Protein AF-A0A355DV18-F1 (afdb_monomer)

Nearest PDB structures (foldseek):
  4yxd-assembly1_D  TM=4.686E-01  e=3.841E-01  Sus scrofa
  8gs8-assembly1_D  TM=4.911E-01  e=6.967E-01  Homo sapiens
  3abv-assembly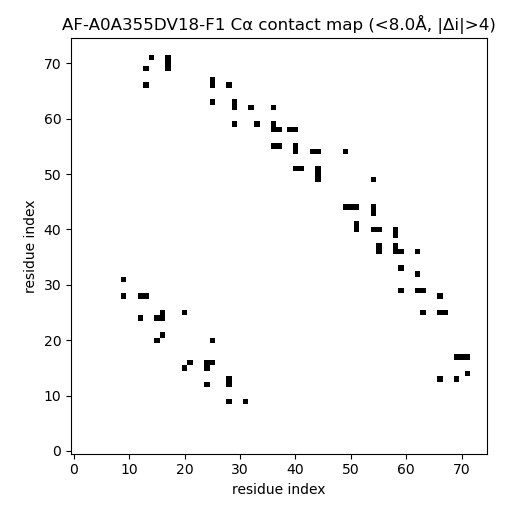1_D  TM=4.639E-01  e=1.057E+00  Sus scrofa
  1yq4-assembly1_D  TM=4.604E-01  e=1.122E+00  Gallus gallus
  2yfb-assembly1_A  TM=4.664E-01  e=4.155E+00  Pseudomonas putida KT2440

Sequence (75 aa):
MATHSVSFRGMELLIAYYRNPSVKVRNQLVQLNSGLVKKIAYRVSQQCPEPYEDLVQLGYLGLIRAIERFNPHQG

Solvent-accessible surface area (backbone atoms only — not comparable to full-atom values): 4431 Å² total; per-residue (Å²): 143,85,75,77,63,62,62,56,58,51,52,54,50,50,54,48,31,65,76,54,77,40,73,68,55,51,51,52,54,48,60,75,45,44,65,56,32,51,54,50,19,57,58,49,40,77,74,48,94,58,55,54,68,58,39,33,50,52,35,48,53,50,50,55,52,49,62,75,64,54,48,99,90,64,132

Foldseek 3Di:
DPPVPLVVVLVVLLVVCVVPNDPVSLVVNLVSCLVVQLVVLVVVVVVDVDDSVVSSVVSSVVSSVCSVPDDPVDD

Structure (mmCIF, N/CA/C/O backbone):
data_AF-A0A355DV18-F1
#
_entry.id   AF-A0A355DV18-F1
#
loop_
_atom_site.group_PDB
_atom_site.id
_atom_site.type_symbol
_atom_site.label_atom_id
_atom_site.label_alt_id
_atom_site.label_comp_id
_atom_site.label_asym_id
_atom_site.label_entity_id
_atom_site.label_seq_id
_atom_site.pdbx_PDB_ins_code
_atom_site.Cartn_x
_atom_site.Cartn_y
_atom_site.Cartn_z
_atom_site.occupancy
_atom_site.B_iso_or_equiv
_atom_site.auth_seq_id
_atom_site.auth_comp_id
_atom_site.auth_asym_id
_atom_site.auth_atom_id
_atom_site.pdbx_PDB_model_num
ATOM 1 N N . MET A 1 1 ? -9.645 -23.380 -2.220 1.00 40.41 1 MET A N 1
ATOM 2 C CA . MET A 1 1 ? -8.323 -23.851 -2.683 1.00 40.41 1 MET A CA 1
ATOM 3 C C . MET A 1 1 ? -7.786 -22.875 -3.727 1.00 40.41 1 MET A C 1
ATOM 5 O O . MET A 1 1 ? -8.252 -22.941 -4.849 1.00 40.41 1 MET A O 1
ATOM 9 N N . ALA A 1 2 ? -6.916 -21.926 -3.340 1.00 39.22 2 ALA A N 1
ATOM 10 C CA . ALA A 1 2 ? -6.096 -21.071 -4.230 1.00 39.22 2 ALA A CA 1
ATOM 11 C C . ALA A 1 2 ? -5.241 -20.081 -3.401 1.00 39.22 2 ALA A C 1
ATOM 13 O O . ALA A 1 2 ? -5.334 -18.872 -3.572 1.00 39.22 2 ALA A O 1
ATOM 14 N N . THR A 1 3 ? -4.453 -20.557 -2.436 1.00 47.88 3 THR A N 1
ATOM 15 C CA . THR A 1 3 ? -3.587 -19.681 -1.612 1.00 47.88 3 THR A CA 1
ATOM 16 C C . THR A 1 3 ? -2.102 -19.795 -1.962 1.00 47.88 3 THR A C 1
ATOM 18 O O . THR A 1 3 ? -1.324 -18.929 -1.577 1.00 47.88 3 THR A O 1
ATOM 21 N N . HIS A 1 4 ? -1.704 -20.791 -2.762 1.00 43.41 4 HIS A N 1
ATOM 22 C CA . HIS A 1 4 ? -0.299 -21.022 -3.126 1.00 43.41 4 HIS A CA 1
ATOM 23 C C . HIS A 1 4 ? 0.224 -20.162 -4.296 1.00 43.41 4 HIS A C 1
ATOM 25 O O . HIS A 1 4 ? 1.43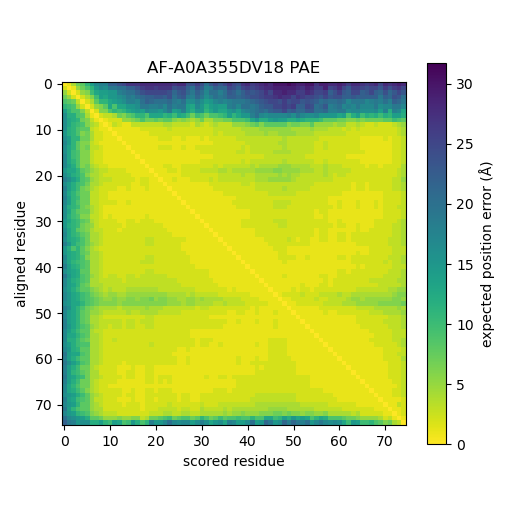1 -19.988 -4.412 1.00 43.41 4 HIS A O 1
ATOM 31 N N . SER A 1 5 ? -0.634 -19.576 -5.140 1.00 53.12 5 SER A N 1
ATOM 32 C CA . SER A 1 5 ? -0.194 -18.807 -6.324 1.00 53.12 5 SER A CA 1
ATOM 33 C C . SER A 1 5 ? 0.076 -17.320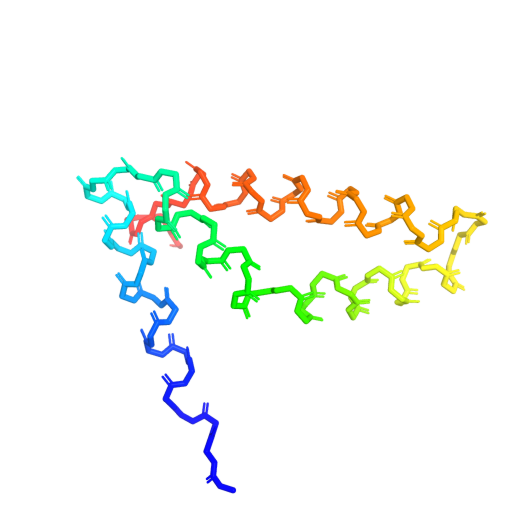 -6.056 1.00 53.12 5 SER A C 1
ATOM 35 O O . SER A 1 5 ? 0.835 -16.683 -6.785 1.00 53.12 5 SER A O 1
ATOM 37 N N . VAL A 1 6 ? -0.527 -16.750 -5.007 1.00 56.47 6 VAL A N 1
ATOM 38 C CA . VAL A 1 6 ? -0.466 -15.304 -4.726 1.00 56.47 6 VAL A CA 1
ATOM 39 C C . VAL A 1 6 ? 0.915 -14.884 -4.212 1.00 56.47 6 VAL A C 1
ATOM 41 O O . VAL A 1 6 ? 1.422 -13.836 -4.607 1.00 56.47 6 VAL A O 1
ATOM 44 N N . SER A 1 7 ? 1.550 -15.719 -3.380 1.00 62.78 7 SER A N 1
ATOM 45 C CA . SER A 1 7 ? 2.883 -15.448 -2.819 1.00 62.78 7 SER A CA 1
ATOM 46 C C . SER A 1 7 ? 3.973 -15.441 -3.895 1.00 62.78 7 SER A C 1
ATOM 48 O O . SER A 1 7 ? 4.787 -14.519 -3.935 1.00 62.78 7 SER A O 1
ATOM 50 N N . PHE A 1 8 ? 3.932 -16.412 -4.813 1.00 69.44 8 PHE A N 1
ATOM 51 C CA . PHE A 1 8 ? 4.901 -16.531 -5.902 1.00 69.44 8 PHE A CA 1
ATOM 52 C C . PHE A 1 8 ? 4.876 -15.297 -6.815 1.00 69.44 8 PHE A C 1
ATOM 54 O O . PHE A 1 8 ? 5.902 -14.653 -7.024 1.00 69.44 8 PHE A O 1
ATOM 61 N N . ARG A 1 9 ? 3.676 -14.871 -7.235 1.00 82.81 9 ARG A N 1
ATOM 62 C CA . ARG A 1 9 ? 3.492 -13.698 -8.103 1.00 82.81 9 ARG A CA 1
ATOM 63 C C . ARG A 1 9 ? 3.952 -12.384 -7.457 1.00 82.81 9 ARG A C 1
ATOM 65 O O . ARG A 1 9 ? 4.421 -11.486 -8.152 1.00 82.81 9 ARG A O 1
ATOM 72 N N . GLY A 1 10 ? 3.806 -12.248 -6.138 1.00 88.25 10 GLY A N 1
ATOM 73 C CA . GLY A 1 10 ? 4.278 -11.070 -5.404 1.00 88.25 10 GLY A CA 1
ATOM 74 C C . GLY A 1 10 ? 5.804 -10.957 -5.400 1.00 88.25 10 GLY A C 1
ATOM 75 O O . GLY A 1 10 ? 6.340 -9.886 -5.682 1.00 88.25 10 GLY A O 1
ATOM 76 N N . MET A 1 11 ? 6.498 -12.069 -5.145 1.00 92.31 11 MET A N 1
ATOM 77 C CA . MET A 1 11 ? 7.963 -12.108 -5.127 1.00 92.31 11 MET A CA 1
ATOM 78 C C . MET A 1 11 ? 8.563 -11.858 -6.514 1.00 92.31 11 MET A C 1
ATOM 80 O O . MET A 1 11 ? 9.517 -11.094 -6.641 1.00 92.31 11 MET A O 1
ATOM 84 N N . 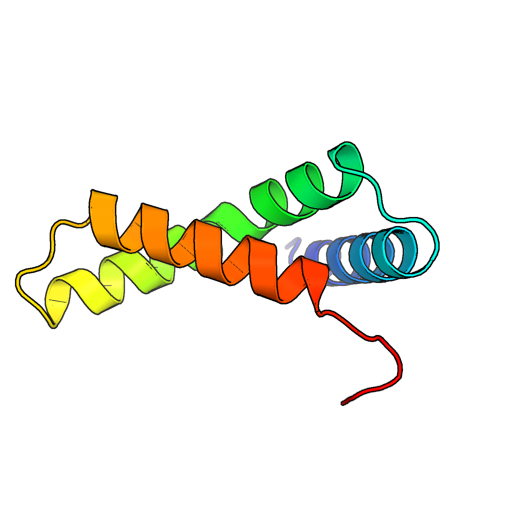GLU A 1 12 ? 7.979 -12.431 -7.569 1.00 94.62 12 GLU A N 1
ATOM 85 C CA . GLU A 1 12 ? 8.409 -12.171 -8.949 1.00 94.62 12 GLU A CA 1
ATOM 86 C C . GLU A 1 12 ? 8.349 -10.681 -9.298 1.00 94.62 12 GLU A C 1
ATOM 88 O O . GLU A 1 12 ? 9.291 -10.135 -9.871 1.00 94.62 12 GLU A O 1
ATOM 93 N N . LEU A 1 13 ? 7.265 -10.000 -8.914 1.00 95.94 13 LEU A N 1
ATOM 94 C CA . LEU A 1 13 ? 7.110 -8.565 -9.149 1.00 95.94 13 LEU A CA 1
ATOM 95 C C . LEU A 1 13 ? 8.088 -7.729 -8.320 1.00 95.94 13 LEU A C 1
ATOM 97 O O . LEU A 1 13 ? 8.586 -6.725 -8.823 1.00 95.94 13 LEU A O 1
ATOM 101 N N . LEU A 1 14 ? 8.389 -8.136 -7.084 1.00 96.44 14 LEU A N 1
ATOM 102 C CA . LEU A 1 14 ? 9.405 -7.483 -6.253 1.00 96.44 14 LEU A CA 1
ATOM 103 C C . LEU A 1 14 ? 10.804 -7.620 -6.866 1.00 96.44 14 LEU A C 1
ATOM 105 O O . LEU A 1 14 ? 11.533 -6.634 -6.949 1.00 96.44 14 LEU A O 1
ATOM 109 N N . ILE A 1 15 ? 11.159 -8.805 -7.373 1.00 96.12 15 ILE A N 1
ATOM 110 C CA . ILE A 1 15 ? 12.423 -9.026 -8.091 1.00 96.12 15 ILE A CA 1
ATOM 111 C C . ILE A 1 15 ? 12.456 -8.212 -9.391 1.00 96.12 15 ILE A C 1
ATOM 113 O O . ILE A 1 15 ? 13.474 -7.592 -9.702 1.00 96.12 15 ILE A O 1
ATOM 117 N N . ALA A 1 16 ? 11.356 -8.185 -10.149 1.00 96.38 16 ALA A N 1
ATOM 118 C CA . ALA A 1 16 ? 11.263 -7.401 -11.377 1.00 96.38 16 ALA A CA 1
ATOM 119 C C . ALA A 1 16 ? 11.437 -5.900 -11.095 1.00 96.38 16 ALA A C 1
ATOM 121 O O . ALA A 1 16 ? 12.181 -5.229 -11.808 1.00 96.38 16 ALA A O 1
ATOM 122 N N . TYR A 1 17 ? 10.807 -5.396 -10.028 1.00 97.75 17 TYR A N 1
ATOM 123 C CA . TYR A 1 17 ? 10.952 -4.015 -9.577 1.00 97.75 17 TYR A CA 1
ATOM 124 C C . TYR A 1 17 ? 12.383 -3.700 -9.132 1.00 97.75 17 TYR A C 1
ATOM 126 O O . TYR A 1 17 ? 12.927 -2.681 -9.542 1.00 97.75 17 TYR A O 1
ATOM 134 N N . TYR A 1 18 ? 13.010 -4.584 -8.349 1.00 97.25 18 TYR A N 1
ATOM 135 C CA . TYR A 1 18 ? 14.397 -4.422 -7.905 1.00 97.25 18 TYR A CA 1
ATOM 136 C C . TYR A 1 18 ? 15.376 -4.323 -9.085 1.00 97.25 18 TYR A C 1
ATOM 138 O O . TYR A 1 18 ? 16.279 -3.493 -9.075 1.00 97.25 18 TYR A O 1
ATOM 146 N N . ARG A 1 19 ? 15.181 -5.147 -10.124 1.00 97.00 19 ARG A N 1
ATOM 147 C CA . ARG A 1 19 ? 16.031 -5.147 -11.328 1.00 97.00 19 ARG A CA 1
ATOM 148 C C . ARG A 1 19 ? 15.801 -3.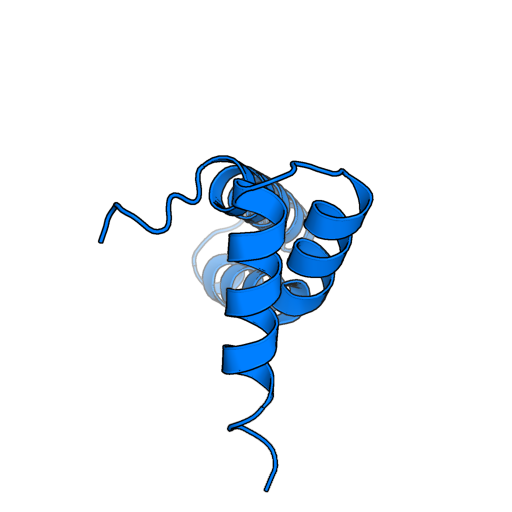935 -12.228 1.00 97.00 19 ARG A C 1
ATOM 150 O O . ARG A 1 19 ? 16.751 -3.445 -12.827 1.00 97.00 19 ARG A O 1
ATOM 157 N N . ASN A 1 20 ? 14.552 -3.497 -12.374 1.00 97.44 20 ASN A N 1
ATOM 158 C CA . ASN A 1 20 ? 14.182 -2.377 -13.235 1.00 97.44 20 ASN A CA 1
ATOM 159 C C . ASN A 1 20 ? 13.007 -1.591 -12.622 1.00 97.44 20 ASN A C 1
ATOM 161 O O . ASN A 1 20 ? 11.840 -1.904 -12.901 1.00 97.44 20 ASN A O 1
ATOM 165 N N . PRO A 1 21 ? 13.292 -0.579 -11.781 1.00 97.06 21 PRO A N 1
ATOM 166 C CA . PRO A 1 21 ? 12.259 0.180 -11.092 1.00 97.06 21 PRO A CA 1
ATOM 167 C C . PRO A 1 21 ? 11.290 0.852 -12.064 1.00 97.06 21 PRO A C 1
ATOM 169 O O . PRO A 1 21 ? 11.672 1.570 -12.985 1.00 97.06 21 PRO A O 1
ATOM 172 N N . SER A 1 22 ? 9.997 0.640 -11.836 1.00 98.06 22 SER A N 1
ATOM 173 C CA . SER A 1 22 ? 8.932 1.236 -12.638 1.00 98.06 22 SER A CA 1
ATOM 174 C C . SER A 1 22 ? 7.747 1.590 -11.759 1.00 98.06 22 SER A C 1
ATOM 176 O O . SER A 1 22 ? 7.264 0.758 -10.988 1.00 98.06 22 SER A O 1
ATOM 178 N N . VAL A 1 23 ? 7.212 2.801 -11.941 1.00 97.88 23 VAL A N 1
ATOM 179 C CA . VAL A 1 23 ? 5.986 3.254 -11.263 1.00 97.88 23 VAL A CA 1
ATOM 180 C C . VAL A 1 23 ? 4.831 2.281 -11.512 1.00 97.88 23 VAL A C 1
ATOM 182 O O . VAL A 1 23 ? 4.055 2.003 -10.602 1.00 97.88 23 VAL A O 1
ATOM 185 N N . LYS A 1 24 ? 4.743 1.699 -12.716 1.00 98.00 24 LYS A N 1
ATOM 186 C CA . LYS A 1 24 ? 3.705 0.719 -13.062 1.00 98.00 24 LYS A CA 1
ATOM 187 C C . LYS A 1 24 ? 3.811 -0.542 -12.201 1.00 98.00 24 LYS A C 1
ATOM 189 O O . LYS A 1 24 ? 2.814 -0.972 -11.627 1.00 98.00 24 LYS A O 1
ATOM 194 N N . VAL A 1 25 ? 5.015 -1.105 -12.083 1.00 97.69 25 VAL A N 1
ATOM 195 C CA . VAL A 1 25 ? 5.264 -2.316 -11.283 1.00 97.69 25 VAL A CA 1
ATOM 196 C C . VAL A 1 25 ? 5.060 -2.028 -9.794 1.00 97.69 25 VAL A C 1
ATOM 198 O O . VAL A 1 25 ? 4.385 -2.799 -9.113 1.00 97.69 25 VAL A O 1
ATOM 201 N N . ARG A 1 26 ? 5.543 -0.879 -9.300 1.00 98.19 26 ARG A N 1
ATOM 202 C CA . ARG A 1 26 ? 5.304 -0.430 -7.920 1.00 98.19 26 ARG A CA 1
ATOM 203 C C . ARG A 1 26 ? 3.813 -0.333 -7.612 1.00 98.19 26 ARG A C 1
ATOM 205 O O . ARG A 1 26 ? 3.359 -0.863 -6.606 1.00 98.19 26 ARG A O 1
ATOM 212 N N . ASN A 1 27 ? 3.035 0.307 -8.483 1.00 98.00 27 ASN A N 1
ATOM 213 C CA . ASN A 1 27 ? 1.595 0.470 -8.281 1.00 98.00 27 ASN A CA 1
ATOM 214 C C . ASN A 1 27 ? 0.862 -0.881 -8.310 1.00 98.00 27 ASN A C 1
ATOM 216 O O . ASN A 1 27 ? -0.062 -1.089 -7.528 1.00 98.00 27 ASN A O 1
ATOM 220 N N . GLN A 1 28 ? 1.304 -1.827 -9.144 1.00 97.25 28 GLN A N 1
ATOM 221 C CA . GLN A 1 28 ? 0.774 -3.192 -9.142 1.00 97.25 28 GLN A CA 1
ATOM 222 C C . GLN A 1 28 ? 1.075 -3.918 -7.821 1.00 97.25 28 GLN A C 1
ATOM 224 O O . GLN A 1 28 ? 0.185 -4.546 -7.251 1.00 97.25 28 GLN A O 1
ATOM 229 N N . LEU A 1 29 ? 2.296 -3.789 -7.295 1.00 97.31 29 LEU A N 1
ATOM 230 C CA . LEU A 1 29 ? 2.666 -4.310 -5.975 1.00 97.31 29 LEU A CA 1
ATOM 231 C C . LEU A 1 29 ? 1.832 -3.671 -4.855 1.00 97.31 29 LEU A C 1
ATOM 233 O O 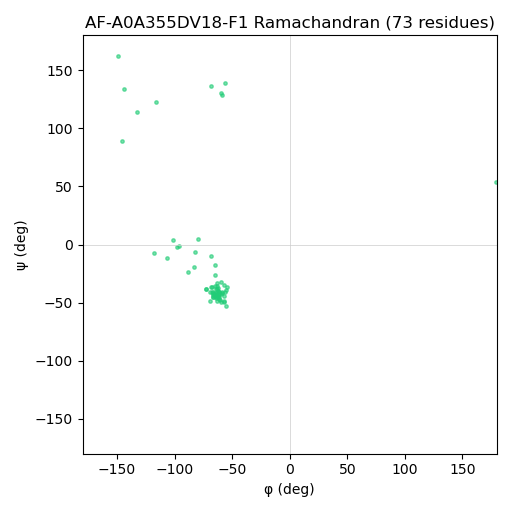. LEU A 1 29 ? 1.364 -4.381 -3.965 1.00 97.31 29 LEU A O 1
ATOM 237 N N . VAL A 1 30 ? 1.584 -2.360 -4.918 1.00 97.88 30 VAL A N 1
ATOM 238 C CA . VAL A 1 30 ? 0.712 -1.657 -3.962 1.00 97.88 30 VAL A CA 1
ATOM 239 C C . VAL A 1 30 ? -0.714 -2.210 -4.007 1.00 97.88 30 VAL A C 1
ATOM 241 O O . VAL A 1 30 ? -1.287 -2.523 -2.965 1.00 97.88 30 VAL A O 1
ATOM 244 N N . GLN A 1 31 ? -1.283 -2.388 -5.202 1.00 96.69 31 GLN A N 1
ATOM 245 C CA . GLN A 1 31 ? -2.634 -2.929 -5.371 1.00 96.69 31 GLN A CA 1
ATOM 246 C C . GLN A 1 31 ? -2.755 -4.359 -4.833 1.00 96.69 31 GLN A C 1
ATOM 248 O O . GLN A 1 31 ? -3.697 -4.647 -4.090 1.00 96.69 31 GLN A O 1
ATOM 253 N N . LEU A 1 32 ? -1.781 -5.226 -5.134 1.00 96.12 32 LEU A N 1
ATOM 254 C CA . LEU A 1 32 ? -1.743 -6.609 -4.642 1.00 96.12 32 LEU A CA 1
ATOM 255 C C . LEU A 1 32 ? -1.716 -6.690 -3.111 1.00 96.12 32 LEU A C 1
ATOM 257 O O . LEU A 1 32 ? -2.289 -7.610 -2.535 1.00 96.12 32 LEU A O 1
ATOM 261 N N . ASN A 1 33 ? -1.090 -5.713 -2.453 1.00 96.06 33 ASN A N 1
ATOM 262 C CA . ASN A 1 33 ? -0.926 -5.681 -0.999 1.00 96.06 33 ASN A CA 1
ATOM 263 C C . ASN A 1 33 ? -1.919 -4.744 -0.281 1.00 96.06 33 ASN A C 1
ATOM 265 O O . ASN A 1 33 ? -1.877 -4.614 0.943 1.00 96.06 33 ASN A O 1
ATOM 269 N N . SER A 1 34 ? -2.860 -4.130 -1.003 1.00 96.69 34 SER A N 1
ATOM 270 C CA . SER A 1 34 ? -3.854 -3.199 -0.442 1.00 96.69 34 SER A CA 1
ATOM 271 C C . SER A 1 34 ? -4.710 -3.810 0.677 1.00 96.69 34 SER A C 1
ATOM 273 O O . SER A 1 34 ? -5.040 -3.138 1.656 1.00 96.69 34 SER A O 1
ATOM 275 N N . GLY A 1 35 ? -5.030 -5.105 0.583 1.00 96.56 35 GLY A N 1
ATOM 276 C CA . GLY A 1 35 ? -5.766 -5.826 1.623 1.00 96.56 35 GLY A CA 1
ATOM 277 C C . GLY A 1 35 ? -5.015 -5.894 2.957 1.00 96.56 35 GLY A C 1
ATOM 278 O O . GLY A 1 35 ? -5.635 -5.775 4.013 1.00 96.56 35 GLY A O 1
ATOM 279 N N . LEU A 1 36 ? -3.681 -6.017 2.924 1.00 97.19 36 LEU A N 1
ATOM 280 C CA . LEU A 1 36 ? -2.848 -6.018 4.128 1.00 97.19 36 LEU A CA 1
ATOM 281 C C . LEU A 1 36 ? -2.874 -4.650 4.814 1.00 97.19 36 LEU A C 1
ATOM 283 O O . LEU A 1 36 ? -3.082 -4.587 6.025 1.00 97.19 36 LEU A O 1
ATOM 287 N N . VAL A 1 37 ? -2.740 -3.571 4.035 1.00 98.50 37 VAL A N 1
ATOM 288 C CA . VAL A 1 37 ? -2.836 -2.188 4.531 1.00 98.50 37 VAL A CA 1
ATOM 289 C C . VAL A 1 37 ? -4.165 -1.975 5.248 1.00 98.50 37 VAL A C 1
ATOM 291 O O . VAL A 1 37 ? -4.180 -1.594 6.415 1.00 98.50 37 VAL A O 1
ATOM 294 N N . LYS A 1 38 ? -5.284 -2.310 4.592 1.00 98.44 38 LYS A N 1
ATOM 295 C CA . LYS A 1 38 ? -6.628 -2.148 5.166 1.00 98.44 38 LYS A CA 1
ATOM 296 C C . LYS A 1 38 ? -6.826 -2.974 6.436 1.00 98.44 38 LYS A C 1
ATOM 298 O O . LYS A 1 38 ? -7.419 -2.477 7.391 1.00 98.44 38 LYS A O 1
ATOM 303 N N . LYS A 1 39 ? -6.321 -4.213 6.461 1.00 98.31 39 LYS A N 1
ATOM 304 C CA . LYS A 1 39 ? -6.408 -5.108 7.625 1.00 98.31 39 LYS A CA 1
ATOM 305 C C . LYS A 1 39 ? -5.634 -4.561 8.825 1.00 98.31 39 LYS A C 1
ATOM 307 O O . LYS A 1 39 ? -6.136 -4.623 9.945 1.00 98.31 39 LYS A O 1
ATOM 312 N N . ILE A 1 40 ? -4.422 -4.051 8.606 1.00 98.19 40 ILE A N 1
ATOM 313 C CA . ILE A 1 40 ? -3.601 -3.466 9.673 1.00 98.19 40 ILE A CA 1
ATOM 314 C C . ILE A 1 40 ? -4.223 -2.155 10.151 1.00 98.19 40 ILE A C 1
ATOM 316 O O . ILE A 1 40 ? -4.427 -2.011 11.351 1.00 98.19 40 ILE A O 1
ATOM 3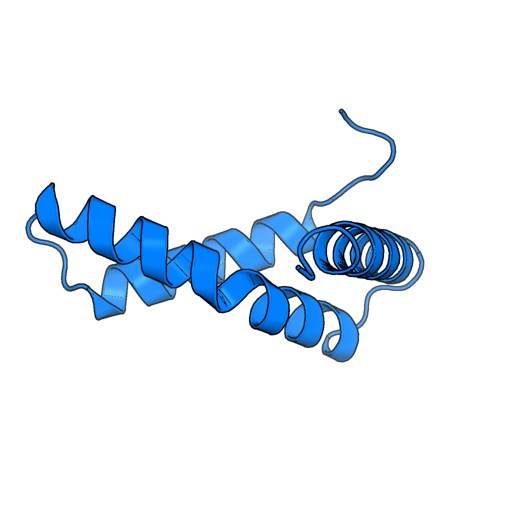20 N N . ALA A 1 41 ? -4.596 -1.256 9.237 1.00 98.56 41 ALA A N 1
ATOM 321 C CA . ALA A 1 41 ? -5.241 0.011 9.580 1.00 98.56 41 ALA A CA 1
ATOM 322 C C . ALA A 1 41 ? -6.518 -0.201 10.406 1.00 98.56 41 ALA A C 1
ATOM 324 O O . ALA A 1 41 ? -6.721 0.491 11.395 1.00 98.56 41 ALA A O 1
ATOM 325 N N . TYR A 1 42 ? -7.331 -1.210 10.068 1.00 98.44 42 TYR A N 1
ATOM 326 C CA . TYR A 1 42 ? -8.530 -1.547 10.839 1.00 98.44 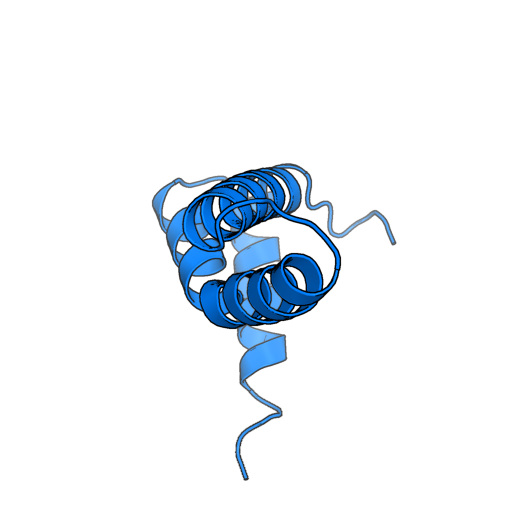42 TYR A CA 1
ATOM 327 C C . TYR A 1 42 ? -8.192 -2.018 12.255 1.00 98.44 42 TYR A C 1
ATOM 329 O O . TYR A 1 42 ? -8.852 -1.633 13.208 1.00 98.44 42 TYR A O 1
ATOM 337 N N . ARG A 1 43 ? -7.149 -2.842 12.420 1.00 98.25 43 ARG A N 1
ATOM 338 C CA . ARG A 1 43 ? -6.715 -3.277 13.755 1.00 98.25 43 ARG A CA 1
ATOM 339 C C . ARG A 1 43 ? -6.196 -2.101 14.582 1.00 98.25 43 ARG A C 1
ATOM 341 O O . ARG A 1 43 ? -6.520 -2.009 15.759 1.00 98.25 43 ARG A O 1
ATOM 348 N N . VAL A 1 44 ? -5.387 -1.238 13.971 1.00 98.06 44 VAL A N 1
ATOM 349 C CA . VAL A 1 44 ? -4.790 -0.075 14.640 1.00 98.06 44 VAL A CA 1
ATOM 350 C C . VAL A 1 44 ? -5.862 0.946 15.015 1.00 98.06 44 VAL A C 1
ATOM 352 O O . VAL A 1 44 ? -5.800 1.485 16.112 1.00 98.06 44 VAL A O 1
ATOM 355 N N . SER A 1 45 ? -6.898 1.135 14.191 1.00 98.12 45 SER A N 1
ATOM 356 C CA . SER A 1 45 ? -8.000 2.055 14.511 1.00 98.12 45 SER A CA 1
ATOM 357 C C . SER A 1 45 ? -8.822 1.632 15.732 1.00 98.12 45 SER A C 1
ATOM 359 O O . SER A 1 45 ? -9.529 2.451 16.302 1.00 98.12 45 SER A O 1
ATOM 361 N N . GLN A 1 46 ? -8.733 0.368 16.167 1.00 98.19 46 GLN A N 1
ATOM 362 C CA . GLN A 1 46 ? -9.332 -0.084 17.432 1.00 98.19 46 GLN A CA 1
ATOM 363 C C . GLN A 1 46 ? -8.449 0.213 18.655 1.00 98.19 46 GLN A C 1
ATOM 365 O O . GLN A 1 46 ? -8.846 -0.070 19.781 1.00 98.19 46 GLN A O 1
ATOM 370 N N . GLN A 1 47 ? -7.228 0.712 18.447 1.00 97.94 47 GLN A N 1
ATOM 371 C CA . GLN A 1 47 ? -6.204 0.892 19.482 1.00 97.94 47 GLN A CA 1
ATOM 372 C C . GLN A 1 47 ? -5.797 2.360 19.669 1.00 97.94 47 GLN A C 1
ATOM 374 O O . GLN A 1 47 ? -5.052 2.667 20.597 1.00 97.94 47 GLN A O 1
ATOM 379 N N . CYS A 1 48 ? -6.268 3.267 18.812 1.00 97.25 48 CYS A N 1
ATOM 380 C CA . CYS A 1 48 ? -5.989 4.696 18.893 1.00 97.25 48 CYS A CA 1
ATOM 381 C C . CYS A 1 48 ? -7.171 5.522 18.348 1.00 97.25 48 CYS A C 1
ATOM 383 O O . CYS A 1 48 ? -8.008 4.982 17.626 1.00 97.25 48 CYS A O 1
ATOM 385 N N . PRO A 1 49 ? -7.253 6.825 18.676 1.00 97.31 49 PRO A N 1
ATOM 386 C CA . PRO A 1 49 ? -8.324 7.701 18.197 1.00 97.31 49 PRO A CA 1
ATOM 387 C C . PRO A 1 49 ? -8.120 8.206 16.755 1.00 97.31 49 PRO A C 1
ATOM 389 O O . PRO A 1 49 ? -8.902 9.036 16.295 1.00 97.31 49 PRO A O 1
ATOM 392 N N . GLU A 1 50 ? -7.085 7.743 16.045 1.00 98.12 50 GLU A N 1
ATOM 393 C CA . GLU A 1 50 ? -6.796 8.197 14.681 1.00 98.12 50 GLU A CA 1
ATOM 394 C C . GLU A 1 50 ? -7.870 7.718 13.687 1.00 98.12 50 GLU A C 1
ATOM 396 O O . GLU A 1 50 ? -8.256 6.539 13.716 1.00 98.12 50 GLU A O 1
ATOM 401 N N . PRO A 1 51 ? -8.333 8.580 12.762 1.00 98.31 51 PRO A N 1
ATOM 402 C CA . PRO A 1 51 ? -9.281 8.186 11.730 1.00 98.31 51 PRO A CA 1
ATOM 403 C C . PRO A 1 51 ? -8.768 7.013 10.887 1.00 98.31 51 PRO A C 1
ATOM 405 O O . PRO A 1 51 ? -7.607 6.958 10.476 1.00 98.31 51 PRO A O 1
ATOM 408 N N . TYR A 1 52 ? -9.659 6.071 10.561 1.00 98.31 52 TYR A N 1
ATOM 409 C CA . TYR A 1 52 ? -9.307 4.906 9.741 1.00 98.31 52 TYR A CA 1
ATOM 410 C C . TYR A 1 52 ? -8.687 5.300 8.392 1.00 98.31 52 TYR A C 1
ATOM 412 O O . TYR A 1 52 ? -7.735 4.662 7.942 1.00 98.31 52 TYR A O 1
ATOM 420 N N . GLU A 1 53 ? -9.205 6.352 7.755 1.00 98.38 53 GLU A N 1
ATOM 421 C CA . GLU A 1 53 ? -8.704 6.829 6.463 1.00 98.38 53 GLU A CA 1
ATOM 422 C C . GLU A 1 53 ? -7.257 7.325 6.552 1.00 98.38 53 GLU A C 1
ATOM 424 O O . GLU A 1 53 ? -6.454 7.013 5.670 1.00 98.38 53 GLU A O 1
ATOM 429 N N . ASP A 1 54 ? -6.891 7.995 7.644 1.00 98.44 54 ASP A N 1
ATOM 430 C CA . ASP A 1 54 ? -5.530 8.486 7.873 1.00 98.44 54 ASP A CA 1
ATOM 431 C C . ASP A 1 54 ? -4.562 7.322 8.107 1.00 98.44 54 ASP A C 1
ATOM 433 O O . ASP A 1 54 ? -3.477 7.264 7.520 1.00 98.44 54 ASP A O 1
ATOM 437 N N . LEU A 1 55 ? -4.986 6.311 8.872 1.00 98.62 55 LEU A N 1
ATOM 438 C CA . LEU A 1 55 ? -4.215 5.081 9.071 1.00 98.62 55 LEU A CA 1
ATOM 439 C C . LEU A 1 55 ? -4.017 4.302 7.764 1.00 98.62 55 LEU A C 1
ATOM 441 O O . LEU A 1 55 ? -2.941 3.748 7.523 1.00 98.62 55 LEU A O 1
ATOM 445 N N . VAL A 1 56 ? -5.031 4.266 6.896 1.00 98.56 56 VAL A N 1
ATOM 446 C CA . VAL A 1 56 ? -4.921 3.662 5.562 1.00 98.56 56 VAL A CA 1
ATOM 447 C C . VAL A 1 56 ? -3.922 4.433 4.701 1.00 98.56 56 VAL A C 1
ATOM 449 O O . VAL A 1 56 ? -3.077 3.807 4.057 1.00 98.56 56 VAL A O 1
ATOM 452 N N . GLN A 1 57 ? -3.970 5.767 4.705 1.00 98.31 57 GLN A N 1
ATOM 453 C CA . GLN A 1 57 ? -3.014 6.600 3.972 1.00 98.31 57 GLN A CA 1
ATOM 454 C C . GLN A 1 57 ? -1.577 6.361 4.445 1.00 98.31 57 GLN A C 1
ATOM 456 O O . GLN A 1 57 ? -0.697 6.069 3.629 1.00 98.31 57 GLN A O 1
ATOM 461 N N . LEU A 1 58 ? -1.342 6.396 5.759 1.00 98.38 58 LEU A N 1
ATOM 462 C CA . LEU A 1 58 ? -0.037 6.094 6.348 1.00 98.38 58 LEU A CA 1
ATOM 463 C C . LEU A 1 58 ? 0.429 4.676 6.000 1.00 98.38 58 LEU A C 1
ATOM 465 O O . LEU A 1 58 ? 1.592 4.472 5.645 1.00 98.38 58 LEU A O 1
ATOM 469 N N . GLY A 1 59 ? -0.478 3.700 6.031 1.00 98.56 59 GLY A N 1
ATOM 470 C CA . GLY A 1 59 ? -0.185 2.326 5.641 1.00 98.56 59 GLY A CA 1
ATOM 471 C C . GLY A 1 59 ? 0.233 2.199 4.172 1.00 98.56 59 GLY A C 1
ATOM 472 O O . GLY A 1 59 ? 1.185 1.477 3.871 1.00 98.56 59 GLY A O 1
ATOM 473 N N . TYR A 1 60 ? -0.401 2.936 3.256 1.00 98.69 60 TYR A N 1
ATOM 474 C CA . TYR A 1 60 ? 0.024 2.979 1.853 1.00 98.69 60 TYR A CA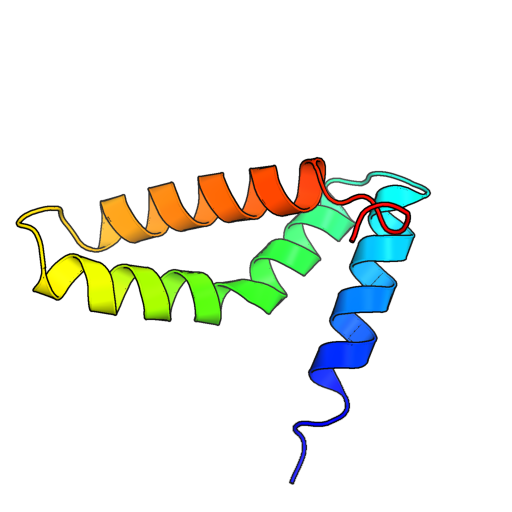 1
ATOM 475 C C . TYR A 1 60 ? 1.381 3.660 1.669 1.00 98.69 60 TYR A C 1
ATOM 477 O O . TYR A 1 60 ? 2.206 3.147 0.913 1.00 98.69 60 TYR A O 1
ATOM 485 N N . LEU A 1 61 ? 1.652 4.761 2.376 1.00 98.56 61 LEU A N 1
ATOM 486 C CA . LEU A 1 61 ? 2.971 5.405 2.359 1.00 98.56 61 LEU A CA 1
ATOM 487 C C . LEU A 1 61 ? 4.064 4.448 2.858 1.00 98.56 61 LEU A C 1
ATOM 489 O O . LEU A 1 61 ? 5.131 4.351 2.250 1.00 98.56 61 LEU A O 1
ATOM 493 N N . GLY A 1 62 ? 3.788 3.704 3.932 1.00 98.38 62 GLY A N 1
ATOM 494 C CA . GLY A 1 62 ? 4.676 2.667 4.453 1.00 98.38 62 GLY A CA 1
ATOM 495 C C . GLY A 1 62 ? 4.914 1.539 3.449 1.00 98.38 62 GLY A C 1
ATOM 496 O O . GLY A 1 62 ? 6.059 1.163 3.212 1.00 98.38 62 GLY A O 1
ATOM 497 N N . LEU A 1 63 ? 3.855 1.046 2.803 1.00 98.44 63 LEU A N 1
ATOM 498 C CA . LEU A 1 63 ? 3.940 0.001 1.782 1.00 98.44 63 LEU A CA 1
ATOM 499 C C . LEU A 1 63 ? 4.766 0.441 0.565 1.00 98.44 63 LEU A C 1
ATOM 501 O O . LEU A 1 63 ? 5.620 -0.312 0.106 1.00 98.44 63 LEU A O 1
ATOM 505 N N . ILE A 1 64 ? 4.549 1.660 0.064 1.00 98.44 64 ILE A N 1
ATOM 506 C CA . ILE A 1 64 ? 5.333 2.236 -1.039 1.00 98.44 64 ILE A CA 1
ATOM 507 C C . ILE A 1 64 ? 6.817 2.265 -0.667 1.00 98.44 64 ILE A C 1
ATOM 509 O O . ILE A 1 64 ? 7.643 1.742 -1.412 1.00 98.44 64 ILE A O 1
ATOM 513 N N . ARG A 1 65 ? 7.148 2.789 0.521 1.00 98.38 65 ARG A N 1
ATOM 514 C CA . ARG A 1 65 ? 8.532 2.840 1.013 1.00 98.38 65 ARG A CA 1
ATOM 515 C C . ARG A 1 65 ? 9.138 1.451 1.194 1.00 98.38 65 ARG A C 1
ATOM 517 O O . ARG A 1 65 ? 10.320 1.273 0.923 1.00 98.38 65 ARG A O 1
ATOM 524 N N . ALA A 1 66 ? 8.356 0.475 1.652 1.00 97.50 66 ALA A N 1
ATOM 525 C CA . ALA A 1 66 ? 8.812 -0.903 1.807 1.00 97.50 66 ALA A CA 1
ATOM 526 C C . ALA A 1 66 ? 9.146 -1.546 0.452 1.00 97.50 66 ALA A C 1
ATOM 528 O O . ALA A 1 66 ? 10.181 -2.192 0.331 1.00 97.50 66 ALA A O 1
ATOM 529 N N . ILE A 1 67 ? 8.320 -1.318 -0.576 1.00 97.44 67 ILE A N 1
ATOM 530 C CA . ILE A 1 67 ? 8.593 -1.770 -1.950 1.00 97.44 67 ILE A CA 1
ATOM 531 C C . ILE A 1 67 ? 9.848 -1.084 -2.503 1.00 97.44 67 ILE A C 1
ATOM 533 O O . ILE A 1 67 ? 10.715 -1.746 -3.062 1.00 97.44 67 ILE A O 1
ATOM 537 N N . GLU A 1 68 ? 9.966 0.233 -2.328 1.00 97.44 68 GLU A N 1
ATOM 538 C CA . GLU A 1 68 ? 11.106 1.021 -2.815 1.00 97.44 68 GLU A CA 1
ATOM 539 C C . GLU A 1 68 ? 12.434 0.645 -2.146 1.00 97.44 68 GLU A C 1
ATOM 541 O O . GLU A 1 68 ? 13.488 0.804 -2.755 1.00 97.44 68 GLU A O 1
ATOM 546 N N . ARG A 1 69 ? 12.390 0.123 -0.916 1.00 96.62 69 ARG A N 1
ATOM 547 C CA . ARG A 1 69 ? 13.563 -0.330 -0.152 1.00 96.62 69 ARG A CA 1
ATOM 548 C C . ARG A 1 69 ? 13.805 -1.835 -0.224 1.00 96.62 69 ARG A C 1
ATOM 550 O O . ARG A 1 69 ? 14.761 -2.310 0.383 1.00 96.62 69 ARG A O 1
ATOM 557 N N . PHE A 1 70 ? 12.946 -2.587 -0.906 1.00 96.12 70 PHE A N 1
ATOM 558 C CA . PHE A 1 70 ? 13.088 -4.032 -0.997 1.00 96.12 70 PHE A CA 1
ATOM 559 C C . PHE A 1 70 ? 14.428 -4.400 -1.646 1.00 96.12 70 PHE A C 1
ATOM 561 O O . PHE A 1 70 ? 14.768 -3.902 -2.718 1.00 96.12 70 PHE A O 1
ATOM 568 N N . ASN A 1 71 ? 15.165 -5.308 -1.008 1.00 95.31 71 ASN A N 1
ATOM 569 C CA . ASN A 1 71 ? 16.418 -5.843 -1.515 1.00 95.31 71 ASN A CA 1
ATOM 570 C C . ASN A 1 71 ? 16.394 -7.375 -1.383 1.00 95.31 71 ASN A C 1
ATOM 572 O O . ASN A 1 71 ? 16.410 -7.873 -0.260 1.00 95.31 71 ASN A O 1
ATOM 576 N N . PRO A 1 72 ? 16.385 -8.137 -2.492 1.00 93.56 72 PRO A N 1
ATOM 577 C CA . PRO A 1 72 ? 16.317 -9.598 -2.451 1.00 93.56 72 PRO A CA 1
ATOM 578 C C . PRO A 1 72 ? 17.583 -10.256 -1.881 1.00 93.56 72 PRO A C 1
ATOM 580 O O . PRO A 1 72 ? 17.582 -11.460 -1.643 1.00 93.56 72 PRO A O 1
ATOM 583 N N . HIS A 1 73 ? 18.660 -9.493 -1.681 1.00 94.31 73 HIS A N 1
ATOM 584 C CA . HIS A 1 73 ? 19.907 -9.959 -1.074 1.00 94.31 73 HIS A CA 1
ATOM 585 C C . HIS A 1 73 ? 19.990 -9.667 0.430 1.00 94.31 73 HIS A C 1
ATOM 587 O O . HIS A 1 73 ? 20.992 -10.005 1.055 1.00 94.31 73 HIS A O 1
ATOM 593 N N . GLN A 1 74 ? 18.974 -9.018 1.006 1.00 86.38 74 GLN A N 1
ATOM 594 C CA . GLN A 1 74 ? 18.890 -8.731 2.436 1.00 86.38 74 GLN A CA 1
ATOM 595 C C . GLN A 1 74 ? 17.695 -9.475 3.034 1.00 86.38 74 GLN A C 1
ATOM 597 O O . GLN A 1 74 ? 16.561 -9.296 2.590 1.00 86.38 74 GLN A O 1
ATOM 602 N N . GLY A 1 75 ? 17.969 -10.308 4.038 1.00 64.38 75 GLY A N 1
ATOM 603 C CA . GLY A 1 75 ? 16.994 -11.135 4.747 1.00 64.38 75 GLY A CA 1
ATOM 604 C C . GLY A 1 75 ? 17.633 -11.813 5.942 1.00 64.38 75 GLY A C 1
ATOM 605 O O . GLY A 1 75 ? 18.715 -12.405 5.744 1.00 64.38 75 GLY A O 1
#

Mean predicted aligned error: 4.78 Å

pLDDT: mean 91.62, std 14.93, range [39.22, 98.69]

Radius of gyration: 13.89 Å; Cα contacts (8 Å, |Δi|>4): 44; chains: 1; bounding box: 29×32×33 Å

Secondary structure (DSSP, 8-state):
---HHHHHHHHHHHHHHHHS--HHHHHHHHHHHHHHHHHHHHHHHTTSSS-HHHHHHHHHHHHHHHHHT--TT--